Protein AF-A0A1L7D5K6-F1 (afdb_monomer_lite)

Radius of gyration: 19.67 Å; chains: 1; bounding box: 54×31×50 Å

Organism: NCBI:txid161895

Structure (mmCIF, N/CA/C/O backbone):
data_AF-A0A1L7D5K6-F1
#
_entry.id   AF-A0A1L7D5K6-F1
#
loop_
_atom_site.group_PDB
_atom_site.id
_atom_site.type_symbol
_atom_site.label_atom_id
_atom_site.label_alt_id
_atom_site.label_comp_id
_atom_site.label_asym_id
_atom_site.label_entity_id
_atom_site.label_seq_id
_atom_site.pdbx_PDB_ins_code
_atom_site.Cartn_x
_atom_site.Cartn_y
_atom_site.Cartn_z
_atom_site.occupancy
_atom_site.B_iso_or_equiv
_atom_site.auth_seq_id
_atom_site.auth_comp_id
_atom_site.auth_asym_id
_atom_site.auth_atom_id
_atom_site.pdbx_PDB_model_num
ATOM 1 N N . MET A 1 1 ? -21.800 2.364 26.000 1.00 49.19 1 MET A N 1
ATOM 2 C CA . MET A 1 1 ? -22.514 1.282 25.280 1.00 49.19 1 MET A CA 1
ATOM 3 C C . MET A 1 1 ? -24.028 1.381 25.521 1.00 49.19 1 MET A C 1
ATOM 5 O O . MET A 1 1 ? -24.601 0.468 26.085 1.00 49.19 1 MET A O 1
ATOM 9 N N . SER A 1 2 ? -24.700 2.480 25.146 1.00 57.19 2 SER A N 1
ATOM 10 C CA . SER A 1 2 ? -26.105 2.689 25.563 1.00 57.19 2 SER A CA 1
ATOM 11 C C . SER A 1 2 ? -26.905 3.544 24.578 1.00 57.19 2 SER A C 1
ATOM 13 O O . SER A 1 2 ? -27.434 4.585 24.945 1.00 57.19 2 SER A O 1
ATOM 15 N N . ARG A 1 3 ? -26.942 3.165 23.296 1.00 63.72 3 ARG A N 1
ATOM 16 C CA . ARG A 1 3 ? -27.806 3.851 22.311 1.00 63.72 3 ARG A CA 1
ATOM 17 C C . ARG A 1 3 ? -29.081 3.071 21.974 1.00 63.72 3 ARG A C 1
ATOM 19 O O . ARG A 1 3 ? -30.009 3.654 21.438 1.00 63.72 3 ARG A O 1
ATOM 26 N N . TYR A 1 4 ? -29.128 1.777 22.302 1.00 64.88 4 TYR A N 1
ATOM 27 C CA . TYR A 1 4 ? -30.203 0.862 21.889 1.00 64.88 4 TYR A CA 1
ATOM 28 C C . TYR A 1 4 ? -30.768 0.009 23.037 1.00 64.88 4 TYR A C 1
ATOM 30 O O . TYR A 1 4 ? -31.494 -0.942 22.774 1.00 64.88 4 TYR A O 1
ATOM 38 N N . ALA A 1 5 ? -30.414 0.311 24.292 1.00 67.44 5 ALA A N 1
ATOM 39 C CA . ALA A 1 5 ? -30.746 -0.530 25.447 1.00 67.44 5 ALA A CA 1
ATOM 40 C C . ALA A 1 5 ? -32.262 -0.650 25.695 1.00 67.44 5 ALA A C 1
ATOM 42 O O . ALA A 1 5 ? -32.719 -1.713 26.097 1.00 67.44 5 ALA A O 1
ATOM 43 N N . ASP A 1 6 ? -33.030 0.393 25.370 1.00 76.88 6 ASP A N 1
ATOM 44 C CA . ASP A 1 6 ? -34.479 0.449 25.609 1.00 76.88 6 ASP A CA 1
ATOM 45 C C . ASP A 1 6 ? -35.323 -0.072 24.426 1.00 76.88 6 ASP A C 1
ATOM 47 O O . ASP A 1 6 ? -36.547 0.053 24.420 1.00 76.88 6 ASP A O 1
ATOM 51 N N . HIS A 1 7 ? -34.692 -0.637 23.389 1.00 71.94 7 HIS A N 1
ATOM 52 C CA . HIS A 1 7 ? -35.406 -1.185 22.234 1.00 71.94 7 HIS A CA 1
ATOM 53 C C . HIS A 1 7 ? -35.891 -2.619 22.519 1.00 71.94 7 HIS A C 1
ATOM 55 O O . HIS A 1 7 ? -35.130 -3.401 23.081 1.00 71.94 7 HIS A O 1
ATOM 61 N N . PRO A 1 8 ? -37.088 -3.042 22.065 1.00 82.12 8 PRO A N 1
ATOM 62 C CA . PRO A 1 8 ? -37.607 -4.399 22.299 1.00 82.12 8 PRO A CA 1
ATOM 63 C C . PRO A 1 8 ? -36.739 -5.529 21.713 1.00 82.12 8 PRO A C 1
ATOM 65 O O . PRO A 1 8 ? -36.881 -6.683 22.102 1.00 82.12 8 PRO A O 1
ATOM 68 N N . ALA A 1 9 ? -35.824 -5.206 20.794 1.00 79.44 9 ALA A N 1
ATOM 69 C CA . ALA A 1 9 ? -34.815 -6.126 20.264 1.00 79.44 9 ALA A CA 1
ATOM 70 C C . ALA A 1 9 ? -33.475 -5.392 20.031 1.00 79.44 9 ALA A C 1
ATOM 72 O O . ALA A 1 9 ? -33.178 -4.995 18.898 1.00 79.44 9 ALA A O 1
ATOM 73 N N . PRO A 1 10 ? -32.670 -5.151 21.082 1.00 76.00 10 PRO A N 1
ATOM 74 C CA . PRO A 1 10 ? -31.417 -4.393 20.992 1.00 76.00 10 PRO A CA 1
ATOM 75 C C . PRO A 1 10 ? -30.366 -5.105 20.137 1.00 76.00 10 PRO A C 1
ATOM 77 O O . PRO A 1 10 ? -29.631 -4.476 19.378 1.00 76.00 10 PRO A O 1
ATOM 80 N N . GLU A 1 11 ? -30.314 -6.434 20.243 1.00 79.25 11 GLU A N 1
ATOM 81 C CA . GLU A 1 11 ? -29.359 -7.290 19.538 1.00 79.25 11 GLU A CA 1
ATOM 82 C C . GLU A 1 11 ? -29.568 -7.246 18.018 1.00 79.25 11 GLU A C 1
ATOM 84 O O . GLU A 1 11 ? -28.611 -7.088 17.258 1.00 79.25 11 GLU A O 1
ATOM 89 N N . ALA A 1 12 ? -30.825 -7.288 17.566 1.00 76.00 12 ALA A N 1
ATOM 90 C CA . ALA A 1 12 ? -31.172 -7.208 16.150 1.00 76.00 12 ALA A CA 1
ATOM 91 C C . ALA A 1 12 ? -30.756 -5.862 15.531 1.00 76.00 12 ALA A C 1
ATOM 93 O O . ALA A 1 12 ? -30.178 -5.836 14.443 1.00 76.00 12 ALA A O 1
ATOM 94 N N . LEU A 1 13 ? -30.970 -4.749 16.244 1.00 70.88 13 LEU A N 1
ATOM 95 C CA . LEU A 1 13 ? -30.497 -3.426 15.821 1.00 70.88 13 LEU A CA 1
ATOM 96 C C . LEU A 1 13 ? -28.973 -3.345 15.783 1.00 70.88 13 LEU A C 1
ATOM 98 O O . LEU A 1 13 ? -28.408 -2.731 14.878 1.00 70.88 13 LEU A O 1
ATOM 102 N N . TYR A 1 14 ? -28.294 -3.981 16.736 1.00 75.31 14 TYR A N 1
ATOM 103 C CA . TYR A 1 14 ? -26.838 -4.008 16.771 1.00 75.31 14 TYR A CA 1
ATOM 104 C C . TYR A 1 14 ? -26.259 -4.776 15.578 1.00 75.31 14 TYR A C 1
ATOM 106 O O . TYR A 1 14 ? -25.335 -4.299 14.915 1.00 75.31 14 TYR A O 1
ATOM 114 N N . LEU A 1 15 ? -26.832 -5.940 15.264 1.00 76.31 15 LEU A N 1
ATOM 115 C CA . LEU A 1 15 ? -26.458 -6.752 14.107 1.00 76.31 15 LEU A CA 1
ATOM 116 C C . LEU A 1 15 ? -26.743 -6.027 12.791 1.00 76.31 15 LEU A C 1
ATOM 118 O O . LEU A 1 15 ? -25.895 -6.036 11.897 1.00 76.31 15 LEU A O 1
ATOM 122 N N . TRP A 1 16 ? -27.896 -5.364 12.685 1.00 73.75 16 TRP A N 1
ATOM 123 C CA . TRP A 1 16 ? -28.272 -4.571 11.517 1.00 73.75 16 TRP A CA 1
ATOM 124 C C . TRP A 1 16 ? -27.319 -3.390 11.309 1.00 73.75 16 TRP A C 1
ATOM 126 O O . TRP A 1 16 ? -26.745 -3.252 10.231 1.00 73.75 16 TRP A O 1
ATOM 136 N N . ASN A 1 17 ? -27.044 -2.615 12.361 1.00 69.69 17 ASN A N 1
ATOM 137 C CA . ASN A 1 17 ? -26.112 -1.490 12.310 1.00 69.69 17 ASN A CA 1
ATOM 138 C C . ASN A 1 17 ? -24.682 -1.951 11.982 1.00 69.69 17 ASN A C 1
ATOM 140 O O . ASN A 1 17 ? -23.989 -1.323 11.186 1.00 69.69 17 ASN A O 1
ATOM 144 N N . THR A 1 18 ? -24.244 -3.082 12.539 1.00 72.19 18 THR A N 1
ATOM 145 C CA . THR A 1 18 ? -22.925 -3.668 12.250 1.00 72.19 18 THR A CA 1
ATOM 146 C C . THR A 1 18 ? -22.824 -4.130 10.799 1.00 72.19 18 THR A C 1
ATOM 148 O O . THR A 1 18 ? -21.820 -3.865 10.140 1.00 72.19 18 THR A O 1
ATOM 151 N N . ARG A 1 19 ? -23.852 -4.812 10.277 1.00 70.50 19 ARG A N 1
ATOM 152 C CA . ARG A 1 19 ? -23.893 -5.259 8.877 1.00 70.50 19 ARG A CA 1
ATOM 153 C C . ARG A 1 19 ? -23.918 -4.083 7.910 1.00 70.50 19 ARG A C 1
ATOM 155 O O . ARG A 1 19 ? -23.128 -4.080 6.975 1.00 70.50 19 ARG A O 1
ATOM 162 N N . LEU A 1 20 ? -24.754 -3.079 8.164 1.00 67.25 20 LEU A N 1
ATOM 163 C CA . LEU A 1 20 ? -24.814 -1.878 7.335 1.00 67.25 20 LEU A CA 1
ATOM 164 C C . LEU A 1 20 ? -23.515 -1.095 7.358 1.00 67.25 20 LEU A C 1
ATOM 166 O O . LEU A 1 20 ? -23.022 -0.732 6.302 1.00 67.25 20 LEU A O 1
ATOM 170 N N . THR A 1 21 ? -22.919 -0.897 8.534 1.00 68.44 21 THR A N 1
ATOM 171 C CA . THR A 1 21 ? -21.631 -0.204 8.632 1.00 68.44 21 THR A CA 1
ATOM 172 C C . THR A 1 21 ? -20.553 -0.963 7.858 1.00 68.44 21 THR A C 1
ATOM 174 O O . THR A 1 21 ? -19.770 -0.347 7.149 1.00 68.44 21 THR A O 1
ATOM 177 N N . LYS A 1 22 ? -20.531 -2.302 7.92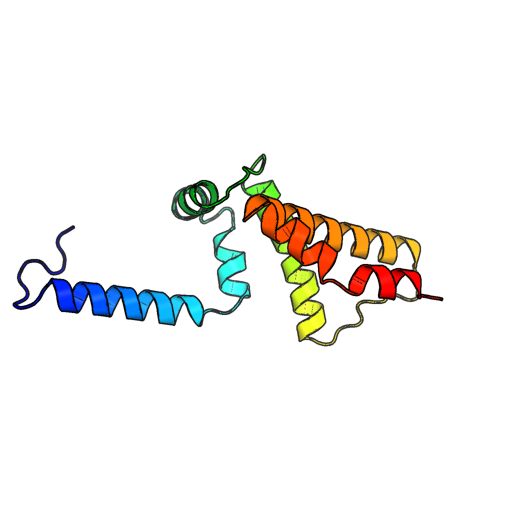0 1.00 66.31 22 LYS A N 1
ATOM 178 C CA . LYS A 1 22 ? -19.589 -3.117 7.136 1.00 66.31 22 LYS A CA 1
ATOM 179 C C . LYS A 1 22 ? -19.798 -2.984 5.626 1.00 66.31 22 LYS A C 1
ATOM 181 O O . LYS A 1 22 ? -18.812 -2.811 4.921 1.00 66.31 22 LYS A O 1
ATOM 186 N N . ILE A 1 23 ? -21.042 -3.065 5.147 1.00 70.44 23 ILE A N 1
ATOM 187 C CA . ILE A 1 23 ? -21.366 -2.924 3.717 1.00 70.44 23 ILE A CA 1
ATOM 188 C C . ILE A 1 23 ? -20.993 -1.521 3.238 1.00 70.44 23 ILE A C 1
ATOM 190 O O . ILE A 1 23 ? -20.244 -1.379 2.282 1.00 70.44 23 ILE A O 1
ATOM 194 N N . TYR A 1 24 ? -21.425 -0.496 3.969 1.00 68.25 24 TYR A N 1
ATOM 195 C CA . TYR A 1 24 ? -21.192 0.892 3.595 1.00 68.25 24 TYR A CA 1
ATOM 196 C C . TYR A 1 24 ? -19.703 1.240 3.583 1.00 68.25 24 TYR A C 1
ATOM 198 O O . TYR A 1 24 ? -19.243 1.897 2.662 1.00 68.25 24 TYR A O 1
ATOM 206 N N . LEU A 1 25 ? -18.930 0.758 4.568 1.00 63.50 25 LEU A N 1
ATOM 207 C CA . LEU A 1 25 ? -17.472 0.905 4.570 1.00 63.50 25 LEU A CA 1
ATOM 208 C C . LEU A 1 25 ? -16.835 0.183 3.373 1.00 63.50 25 LEU A C 1
ATOM 210 O O . LEU A 1 25 ? -15.945 0.740 2.735 1.00 63.50 25 LEU A O 1
ATOM 214 N N . ALA A 1 26 ? -17.283 -1.034 3.051 1.00 64.81 26 ALA A N 1
ATOM 215 C CA . ALA A 1 26 ? -16.751 -1.810 1.930 1.00 64.81 26 ALA A CA 1
ATOM 216 C C . ALA A 1 26 ? -17.047 -1.183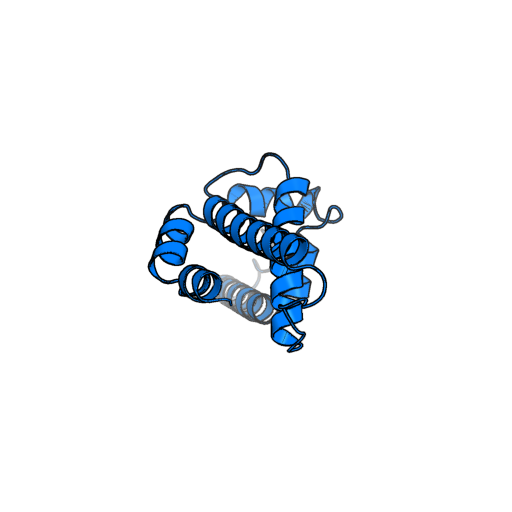 0.554 1.00 64.81 26 ALA A C 1
ATOM 218 O O . ALA A 1 26 ? -16.302 -1.433 -0.390 1.00 64.81 26 ALA A O 1
ATOM 219 N N . GLU A 1 27 ? -18.091 -0.359 0.445 1.00 69.56 27 GLU A N 1
ATOM 220 C CA . GLU A 1 27 ? -18.450 0.374 -0.777 1.00 69.56 27 GLU A CA 1
ATOM 221 C C . GLU A 1 27 ? -17.674 1.691 -0.962 1.00 69.56 27 GLU A C 1
ATOM 223 O O . GLU A 1 27 ? -17.770 2.323 -2.016 1.00 69.56 27 GLU A O 1
ATOM 228 N N . LEU A 1 28 ? -16.881 2.122 0.027 1.00 75.69 28 LEU A N 1
ATOM 229 C CA . LEU A 1 28 ? -16.099 3.356 -0.083 1.00 75.69 28 LEU A CA 1
ATOM 230 C C . LEU A 1 28 ? -14.963 3.211 -1.097 1.00 75.69 28 LEU A C 1
ATOM 232 O O . LEU A 1 28 ? -14.274 2.189 -1.153 1.00 75.69 28 LEU A O 1
ATOM 236 N N . SER A 1 29 ? -14.736 4.277 -1.872 1.00 77.19 29 SER A N 1
ATOM 237 C CA . SER A 1 29 ? -13.649 4.322 -2.847 1.00 77.19 29 SER A CA 1
ATOM 238 C C . SER A 1 29 ? -12.290 4.141 -2.168 1.00 77.19 29 SER A C 1
ATOM 240 O O . SER A 1 29 ? -12.089 4.458 -0.993 1.00 77.19 29 SER A O 1
ATOM 242 N N . PHE A 1 30 ? -11.317 3.643 -2.926 1.00 74.31 30 PHE A N 1
ATOM 243 C CA . PHE A 1 30 ? -9.962 3.445 -2.417 1.00 74.31 30 PHE A CA 1
ATOM 244 C C . PHE A 1 30 ? -9.323 4.762 -1.926 1.00 74.31 30 PHE A C 1
ATOM 246 O O . PHE A 1 30 ? -8.579 4.765 -0.945 1.00 74.31 30 PHE A O 1
ATOM 253 N N . ASP A 1 31 ? -9.696 5.888 -2.538 1.00 81.81 31 ASP A N 1
ATOM 254 C CA . ASP A 1 31 ? -9.270 7.241 -2.164 1.00 81.81 31 ASP A CA 1
ATOM 255 C C . ASP A 1 31 ? -9.684 7.595 -0.728 1.00 81.81 31 ASP A C 1
ATOM 257 O O . ASP A 1 31 ? -8.902 8.181 0.026 1.00 81.81 31 ASP A O 1
ATOM 261 N N . PHE A 1 32 ? -10.885 7.176 -0.311 1.00 85.56 32 PHE A N 1
ATOM 262 C CA . PHE A 1 32 ? -11.345 7.358 1.064 1.00 85.56 32 PHE A CA 1
ATOM 263 C C . PHE A 1 32 ? -10.450 6.596 2.046 1.00 85.56 32 PHE A C 1
ATOM 265 O O . PHE A 1 32 ? -9.952 7.167 3.018 1.00 85.56 32 PHE A O 1
ATOM 272 N N . TRP A 1 33 ? -10.197 5.314 1.767 1.00 82.56 33 TRP A N 1
ATOM 273 C CA . TRP A 1 33 ? -9.365 4.457 2.613 1.00 82.56 33 TRP A CA 1
ATOM 274 C C . TRP A 1 33 ? -7.936 4.983 2.742 1.00 82.56 33 TRP A C 1
ATOM 276 O O . TRP A 1 33 ? -7.375 4.978 3.840 1.00 82.56 33 TRP A O 1
ATOM 286 N N . ARG A 1 34 ? -7.361 5.510 1.655 1.00 87.88 34 ARG A N 1
ATOM 287 C CA . ARG A 1 34 ? -6.055 6.178 1.692 1.00 87.88 34 ARG A CA 1
ATOM 288 C C . ARG A 1 34 ? -6.084 7.389 2.623 1.00 87.88 34 ARG A C 1
ATOM 290 O O . ARG A 1 34 ? -5.150 7.559 3.409 1.00 87.88 34 ARG A O 1
ATOM 297 N N . PHE A 1 35 ? -7.121 8.222 2.563 1.00 88.75 35 PHE A N 1
ATOM 298 C CA . PHE A 1 35 ? -7.199 9.455 3.353 1.00 88.75 35 PHE A CA 1
ATOM 299 C C . PHE A 1 35 ? -7.309 9.211 4.868 1.00 88.75 35 PHE A C 1
ATOM 301 O O . PHE A 1 35 ? -6.780 10.003 5.655 1.00 88.75 35 PHE A O 1
ATOM 308 N N . LEU A 1 36 ? -7.894 8.081 5.288 1.00 89.31 36 LEU A N 1
ATOM 309 C CA . LEU A 1 36 ? -7.942 7.665 6.700 1.00 89.31 36 LEU A CA 1
ATOM 310 C C . LEU A 1 36 ? -6.559 7.496 7.339 1.00 89.31 36 LEU A C 1
ATOM 312 O O . LEU A 1 36 ? -6.435 7.544 8.561 1.00 89.31 36 LEU A O 1
ATOM 316 N N . LEU A 1 37 ? -5.519 7.300 6.528 1.00 90.88 37 LEU A N 1
ATOM 317 C CA . LEU A 1 37 ? -4.153 7.170 7.015 1.00 90.88 37 LEU A CA 1
ATOM 318 C C . LEU A 1 37 ? -3.458 8.512 7.223 1.00 90.88 37 LEU A C 1
ATOM 320 O O . LEU A 1 37 ? -2.345 8.493 7.728 1.00 90.88 37 LEU A O 1
ATOM 324 N N . SER A 1 38 ? -4.061 9.648 6.859 1.00 92.25 38 SER A N 1
ATOM 325 C CA . SER A 1 38 ? -3.443 10.975 6.992 1.00 92.25 38 SER A CA 1
ATOM 326 C C . SER A 1 38 ? -3.184 11.387 8.445 1.00 92.25 38 SER A C 1
ATOM 328 O O . SER A 1 38 ? -3.748 10.839 9.397 1.00 92.25 38 SER A O 1
ATOM 330 N N . SER A 1 39 ? -2.329 12.396 8.635 1.00 92.44 39 SER A N 1
ATOM 331 C CA . SER A 1 39 ? -2.025 12.952 9.963 1.00 92.44 39 SER A CA 1
ATOM 332 C C . SER A 1 39 ? -3.269 13.457 10.703 1.00 92.44 39 SER A C 1
ATOM 334 O O . SER A 1 39 ? -3.301 13.403 11.932 1.00 92.44 39 SER A O 1
ATOM 336 N N . HIS A 1 40 ? -4.310 13.875 9.975 1.00 92.81 40 HIS A N 1
ATOM 337 C CA . HIS A 1 40 ? -5.583 14.315 10.545 1.00 92.81 40 HIS A CA 1
ATOM 338 C C . HIS A 1 40 ? -6.230 13.242 11.438 1.00 92.81 40 HIS A C 1
ATOM 340 O O . HIS A 1 40 ? -6.814 13.563 12.471 1.00 92.81 40 HIS A O 1
ATOM 346 N N . TYR A 1 41 ? -6.065 11.961 11.095 1.00 92.00 41 TYR A N 1
ATOM 347 C CA . TYR A 1 41 ? -6.642 10.833 11.833 1.00 92.00 41 TYR A CA 1
ATOM 348 C C . TYR A 1 41 ? -5.635 10.097 12.726 1.00 92.00 41 TYR A C 1
ATOM 350 O O . TYR A 1 41 ? -5.899 8.983 13.190 1.00 92.00 41 TYR A O 1
ATOM 358 N N . GLN A 1 42 ? -4.484 10.713 13.013 1.00 90.69 42 GLN A N 1
ATOM 359 C CA . GLN A 1 42 ? -3.437 10.097 13.830 1.00 90.69 42 GLN A CA 1
ATOM 360 C C . GLN A 1 42 ? -3.919 9.726 15.241 1.00 90.69 42 GLN A C 1
ATOM 362 O O . GLN A 1 42 ? -3.516 8.697 15.767 1.00 90.69 42 GLN A O 1
ATOM 367 N N . ALA A 1 43 ? -4.775 10.535 15.867 1.00 92.19 43 ALA A N 1
ATOM 368 C CA . ALA A 1 43 ? -5.258 10.248 17.219 1.00 92.19 43 ALA A CA 1
ATOM 369 C C . ALA A 1 43 ? -6.427 9.245 17.250 1.00 92.19 43 ALA A C 1
ATOM 371 O O . ALA A 1 43 ? -6.615 8.554 18.248 1.00 92.19 43 ALA A O 1
ATOM 372 N N . SER A 1 44 ? -7.223 9.170 16.179 1.00 93.00 44 SER A N 1
ATOM 373 C CA . SER A 1 44 ? -8.504 8.452 16.168 1.00 93.00 44 SER A CA 1
ATOM 374 C C . SER A 1 44 ? -8.460 7.110 15.437 1.00 93.00 44 SER A C 1
ATOM 376 O O . SER A 1 44 ? -9.020 6.135 15.935 1.00 93.00 44 SER A O 1
ATOM 378 N N . ILE A 1 45 ? -7.801 7.039 14.276 1.00 91.62 45 ILE A N 1
ATOM 379 C CA . ILE A 1 45 ? -7.803 5.848 13.411 1.00 91.62 45 ILE A CA 1
ATOM 380 C C . ILE A 1 45 ? -6.490 5.079 13.513 1.00 91.62 45 ILE A C 1
ATOM 382 O O . ILE A 1 45 ? -6.510 3.852 13.629 1.00 91.62 45 ILE A O 1
ATOM 386 N N . TRP A 1 46 ? -5.352 5.781 13.522 1.00 94.38 46 TRP A N 1
ATOM 387 C CA . TRP A 1 46 ? -4.040 5.129 13.514 1.00 94.38 46 TRP A CA 1
ATOM 388 C C . TRP A 1 46 ? -3.850 4.076 14.621 1.00 94.38 46 TRP A C 1
ATOM 390 O O . TRP A 1 46 ? -3.394 2.987 14.283 1.00 94.38 46 TRP A O 1
ATOM 400 N N . PRO A 1 47 ? -4.258 4.289 15.892 1.00 94.62 47 PRO A N 1
ATOM 401 C CA . PRO A 1 47 ? -4.078 3.273 16.932 1.00 94.62 47 PRO A CA 1
ATOM 402 C C . PRO A 1 47 ? -4.805 1.954 16.632 1.00 94.62 47 PRO A C 1
ATOM 404 O O . PRO A 1 47 ? -4.338 0.885 17.020 1.00 94.62 47 PRO A O 1
ATOM 407 N N . GLN A 1 48 ? -5.944 2.015 15.932 1.00 93.81 48 GLN A N 1
ATOM 408 C CA . GLN A 1 48 ? -6.700 0.825 15.534 1.00 93.81 48 GLN A CA 1
ATOM 409 C C . GLN A 1 48 ? -6.044 0.118 14.349 1.00 93.81 48 GLN A C 1
ATOM 411 O O . GLN A 1 48 ? -5.958 -1.108 14.343 1.00 93.81 48 GLN A O 1
ATOM 416 N N . VAL A 1 49 ? -5.547 0.890 13.377 1.00 92.38 49 VAL A N 1
ATOM 417 C CA . VAL A 1 49 ? -4.778 0.356 12.246 1.00 92.38 49 VAL A CA 1
ATOM 418 C C . VAL A 1 49 ? -3.519 -0.330 12.760 1.00 92.38 49 VAL A C 1
ATOM 420 O O . VAL A 1 49 ? -3.329 -1.509 12.496 1.00 92.38 49 VAL A O 1
ATOM 423 N N . GLU A 1 50 ? -2.709 0.360 13.565 1.00 94.44 50 GLU A N 1
ATOM 424 C CA . GLU A 1 50 ? -1.460 -0.171 14.116 1.00 94.44 50 GLU A CA 1
ATOM 425 C C . GLU A 1 50 ? -1.686 -1.456 14.923 1.00 94.44 50 GLU A C 1
ATOM 427 O O . GLU A 1 50 ? -0.884 -2.383 14.844 1.00 94.44 50 GLU A O 1
ATOM 432 N N . LYS A 1 51 ? -2.798 -1.545 15.664 1.00 94.00 51 LYS A N 1
ATOM 433 C CA . LYS A 1 51 ? -3.173 -2.75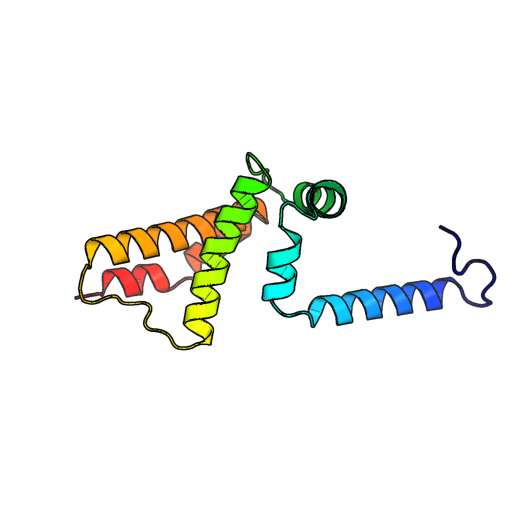2 16.413 1.00 94.00 51 LYS A CA 1
ATOM 434 C C . LYS A 1 51 ? -3.543 -3.933 15.508 1.00 94.00 51 LYS A C 1
ATOM 436 O O . LYS A 1 51 ? -3.377 -5.077 15.923 1.00 94.00 51 LYS A O 1
ATOM 441 N N . ALA A 1 52 ? -4.078 -3.673 14.317 1.00 93.50 52 ALA A N 1
ATOM 442 C CA . ALA A 1 52 ? -4.462 -4.708 13.362 1.00 93.50 52 ALA A CA 1
ATOM 443 C C . ALA A 1 52 ? -3.278 -5.231 12.529 1.00 93.50 52 ALA A C 1
ATOM 445 O O . ALA A 1 52 ? -3.369 -6.329 11.981 1.00 93.50 52 ALA A O 1
ATOM 446 N N . LEU A 1 53 ? -2.181 -4.472 12.430 1.00 94.38 53 LEU A N 1
ATOM 447 C CA . LEU A 1 53 ? -0.978 -4.881 11.704 1.00 94.38 53 LEU A CA 1
ATOM 448 C C . LEU A 1 53 ? -0.234 -5.995 12.456 1.00 94.38 53 LEU A C 1
ATOM 450 O O . LEU A 1 53 ? 0.005 -5.900 13.661 1.00 94.38 53 LEU A O 1
ATOM 454 N N . LYS A 1 54 ? 0.179 -7.044 11.734 1.00 95.50 54 LYS A N 1
ATOM 455 C CA . LYS A 1 54 ? 0.998 -8.134 12.293 1.00 95.50 54 LYS A CA 1
ATOM 456 C C . LYS A 1 54 ? 2.455 -7.729 12.493 1.00 95.50 54 LYS A C 1
ATOM 458 O O . LYS A 1 54 ? 3.115 -8.268 13.378 1.00 95.50 54 LYS A O 1
ATOM 463 N N . GLN A 1 55 ? 2.961 -6.806 11.678 1.00 94.75 55 GLN A N 1
ATOM 464 C CA . GLN A 1 55 ? 4.281 -6.200 11.845 1.00 94.75 55 GLN A CA 1
ATOM 465 C C . GLN A 1 55 ? 4.132 -4.690 11.963 1.00 94.75 55 GLN A C 1
ATOM 467 O O . GLN A 1 55 ? 3.332 -4.078 11.255 1.00 94.75 55 GLN A O 1
ATOM 472 N N . LYS A 1 56 ? 4.911 -4.081 12.857 1.00 92.69 56 LYS A N 1
ATOM 473 C CA . LYS A 1 56 ? 4.795 -2.651 13.124 1.00 92.69 56 LYS A CA 1
ATOM 474 C C . LYS A 1 56 ? 5.712 -1.837 12.210 1.00 92.69 56 LYS A C 1
ATOM 476 O O . LYS A 1 56 ? 6.909 -2.123 12.161 1.00 92.69 56 LYS A O 1
ATOM 481 N N . PRO A 1 57 ? 5.189 -0.810 11.524 1.00 94.00 57 PRO A N 1
ATOM 482 C CA . PRO A 1 57 ? 6.028 0.195 10.892 1.00 94.00 57 PRO A CA 1
ATOM 483 C C . PRO A 1 57 ? 6.705 1.054 11.965 1.00 94.00 57 PRO A C 1
ATOM 485 O O . PRO A 1 57 ? 6.214 1.177 13.087 1.00 94.00 57 PRO A O 1
ATOM 488 N N . ASN A 1 58 ? 7.809 1.705 11.603 1.00 94.44 58 ASN A N 1
ATOM 489 C CA . ASN A 1 58 ? 8.528 2.618 12.494 1.00 94.44 58 ASN A CA 1
ATOM 490 C C . ASN A 1 58 ? 7.669 3.829 12.874 1.00 94.44 58 ASN A C 1
ATOM 492 O O . ASN A 1 58 ? 7.833 4.406 13.947 1.00 94.44 58 ASN A O 1
ATOM 496 N N . SER A 1 59 ? 6.771 4.243 11.977 1.00 94.44 59 SER A N 1
ATOM 497 C CA . SER A 1 59 ? 5.845 5.341 12.219 1.00 94.44 59 SER A CA 1
ATOM 498 C C . SER A 1 59 ? 4.618 5.273 11.311 1.00 94.44 59 SER A C 1
ATOM 500 O O . SER A 1 59 ? 4.634 4.658 10.241 1.00 94.44 59 SER A O 1
ATOM 502 N N . ARG A 1 60 ? 3.563 5.994 11.708 1.00 94.50 60 ARG A N 1
ATOM 503 C CA . ARG A 1 60 ? 2.399 6.270 10.856 1.00 94.50 60 ARG A CA 1
ATOM 504 C C . ARG A 1 60 ? 2.820 6.915 9.535 1.00 94.50 60 ARG A C 1
ATOM 506 O O . ARG A 1 60 ? 2.315 6.523 8.490 1.00 94.50 60 ARG A O 1
ATOM 513 N N . GLN A 1 61 ? 3.745 7.884 9.575 1.00 95.69 61 GLN A N 1
ATOM 514 C CA . GLN A 1 61 ? 4.239 8.568 8.374 1.00 95.69 61 GLN A CA 1
ATOM 515 C C . GLN A 1 61 ? 4.869 7.578 7.391 1.00 95.69 61 GLN A C 1
ATOM 517 O O . GLN A 1 61 ? 4.602 7.665 6.198 1.00 95.69 61 GLN A O 1
ATOM 522 N N . GLN A 1 62 ? 5.677 6.632 7.885 1.00 95.38 62 GLN A N 1
ATOM 523 C CA . GLN A 1 62 ? 6.289 5.608 7.040 1.00 95.38 62 GLN A CA 1
ATOM 524 C C . GLN A 1 62 ? 5.217 4.745 6.374 1.00 95.38 62 GLN A C 1
ATOM 526 O O . GLN A 1 62 ? 5.256 4.543 5.164 1.00 95.38 62 GLN A O 1
ATOM 531 N N . PHE A 1 63 ? 4.249 4.258 7.153 1.00 95.81 63 PHE A N 1
ATOM 532 C CA . PHE A 1 63 ? 3.163 3.443 6.619 1.00 95.81 63 PHE A CA 1
ATOM 533 C C . PHE A 1 63 ? 2.339 4.207 5.579 1.00 95.81 63 PHE A C 1
ATOM 535 O O . PHE A 1 63 ? 2.104 3.704 4.485 1.00 95.81 63 PHE A O 1
ATOM 542 N N . GLU A 1 64 ? 1.957 5.448 5.888 1.00 95.56 64 GLU A N 1
ATOM 543 C CA . GLU A 1 64 ? 1.231 6.311 4.961 1.00 95.56 64 GLU A CA 1
ATOM 544 C C . GLU A 1 64 ? 2.008 6.519 3.657 1.00 95.56 64 GLU A C 1
ATOM 546 O O . GLU A 1 64 ? 1.426 6.365 2.586 1.00 95.56 64 GLU A O 1
ATOM 551 N N . ALA A 1 65 ? 3.300 6.847 3.732 1.00 95.94 65 ALA A N 1
ATOM 552 C CA . ALA A 1 65 ? 4.130 7.095 2.556 1.00 95.94 65 ALA A CA 1
ATOM 553 C C . ALA A 1 65 ? 4.193 5.870 1.631 1.00 95.94 65 ALA A C 1
ATOM 555 O O . ALA A 1 65 ? 4.084 6.008 0.417 1.00 95.94 65 ALA A O 1
ATOM 556 N N . LEU A 1 66 ? 4.288 4.664 2.193 1.00 96.69 66 LEU A N 1
ATOM 557 C CA . LEU A 1 66 ? 4.256 3.433 1.402 1.00 96.69 66 LEU A CA 1
ATOM 558 C C . LEU A 1 66 ? 2.887 3.231 0.741 1.00 96.69 66 LEU A C 1
ATOM 560 O O . LEU A 1 66 ? 2.815 2.911 -0.444 1.00 96.69 66 LEU A O 1
ATOM 564 N N . VAL A 1 67 ? 1.792 3.477 1.468 1.00 95.06 67 VAL A N 1
ATOM 565 C CA . VAL A 1 67 ? 0.438 3.368 0.905 1.00 95.06 67 VAL A CA 1
ATOM 566 C C . VAL A 1 67 ? 0.184 4.424 -0.181 1.00 95.06 67 VAL A C 1
ATOM 568 O O . VAL A 1 67 ? -0.521 4.118 -1.138 1.00 95.06 67 VAL A O 1
ATOM 571 N N . VAL A 1 68 ? 0.778 5.626 -0.103 1.00 94.94 68 VAL A N 1
ATOM 572 C CA . VAL A 1 68 ? 0.752 6.620 -1.204 1.00 94.94 68 VAL A CA 1
ATOM 573 C C . VAL A 1 68 ? 1.331 6.041 -2.478 1.00 94.94 68 VAL A C 1
ATOM 575 O O . VAL A 1 68 ? 0.674 6.105 -3.508 1.00 94.94 68 VAL A O 1
ATOM 578 N N . ILE A 1 69 ? 2.531 5.468 -2.404 1.00 95.62 69 ILE A N 1
ATOM 579 C CA . ILE A 1 69 ? 3.230 4.947 -3.583 1.00 95.62 69 ILE A CA 1
ATOM 580 C C . ILE A 1 69 ? 2.363 3.886 -4.278 1.00 95.62 69 ILE A C 1
ATOM 582 O O . ILE A 1 69 ? 2.161 3.927 -5.492 1.00 95.62 69 ILE A O 1
ATOM 586 N N . VAL A 1 70 ? 1.787 2.964 -3.497 1.00 94.44 70 VAL A N 1
ATOM 587 C CA . VAL A 1 70 ? 0.882 1.927 -4.018 1.00 94.44 70 VAL A CA 1
ATOM 588 C C . VAL A 1 70 ? -0.391 2.543 -4.608 1.00 94.44 70 VAL A C 1
ATOM 590 O O . VAL A 1 70 ? -0.844 2.132 -5.677 1.00 94.44 70 VAL A O 1
ATOM 593 N N . TYR A 1 71 ? -0.965 3.534 -3.927 1.00 93.19 71 TYR A N 1
ATOM 594 C CA . TYR A 1 71 ? -2.170 4.241 -4.351 1.00 93.19 71 TYR A CA 1
ATOM 595 C C . TYR A 1 71 ? -1.984 4.978 -5.681 1.00 93.19 71 TYR A C 1
ATOM 597 O O . TYR A 1 71 ? -2.795 4.808 -6.590 1.00 93.19 71 TYR A O 1
ATOM 605 N N . GLU A 1 72 ? -0.910 5.752 -5.821 1.00 92.06 72 GLU A N 1
ATOM 606 C CA . GLU A 1 72 ? -0.602 6.500 -7.040 1.00 92.06 72 GLU A CA 1
ATOM 607 C C . GLU A 1 72 ? -0.422 5.554 -8.225 1.00 92.06 72 GLU A C 1
ATOM 609 O O . GLU A 1 72 ? -1.021 5.764 -9.280 1.00 92.06 72 GLU A O 1
ATOM 614 N N . MET A 1 73 ? 0.315 4.455 -8.032 1.00 91.81 73 MET A N 1
ATOM 615 C CA . MET A 1 73 ? 0.470 3.433 -9.063 1.00 91.81 73 MET A CA 1
ATOM 616 C C . MET A 1 73 ? -0.878 2.820 -9.464 1.00 91.81 73 MET A C 1
ATOM 618 O O . MET A 1 73 ? -1.194 2.722 -10.651 1.00 91.81 73 MET A O 1
ATOM 622 N N . ARG A 1 74 ? -1.700 2.428 -8.484 1.00 91.12 74 ARG A N 1
ATOM 623 C CA . ARG A 1 74 ? -3.039 1.882 -8.739 1.00 91.12 74 ARG A CA 1
ATOM 624 C C . ARG A 1 74 ? -3.900 2.875 -9.517 1.00 91.12 74 ARG A C 1
ATOM 626 O O . ARG A 1 74 ? -4.614 2.458 -10.428 1.00 91.12 74 ARG A O 1
ATOM 633 N N . ASN A 1 75 ? -3.845 4.163 -9.178 1.00 90.31 75 ASN A N 1
ATOM 634 C CA . ASN A 1 75 ? -4.633 5.188 -9.856 1.00 90.31 75 ASN A CA 1
ATOM 635 C C . ASN A 1 75 ? -4.196 5.385 -11.308 1.00 90.31 75 ASN A C 1
ATOM 637 O O . ASN A 1 75 ? -5.058 5.399 -12.188 1.00 90.31 75 ASN A O 1
ATOM 641 N N . ARG A 1 76 ? -2.887 5.407 -11.582 1.00 90.25 76 ARG A N 1
ATOM 642 C CA . ARG A 1 76 ? -2.359 5.416 -12.958 1.00 90.25 76 ARG A CA 1
ATOM 643 C C . ARG A 1 76 ? -2.882 4.228 -13.765 1.00 90.25 76 ARG A C 1
ATOM 645 O O . ARG A 1 76 ? -3.389 4.420 -14.868 1.00 90.25 76 ARG A O 1
ATOM 652 N N . CYS A 1 77 ? -2.846 3.020 -13.191 1.00 87.50 77 CYS A N 1
ATOM 653 C CA . CYS A 1 77 ? -3.418 1.828 -13.825 1.00 87.50 77 CYS A CA 1
ATOM 654 C C . CYS A 1 77 ? -4.913 1.998 -14.130 1.00 87.50 77 CYS A C 1
ATOM 656 O O . CYS A 1 77 ? -5.346 1.676 -15.232 1.00 87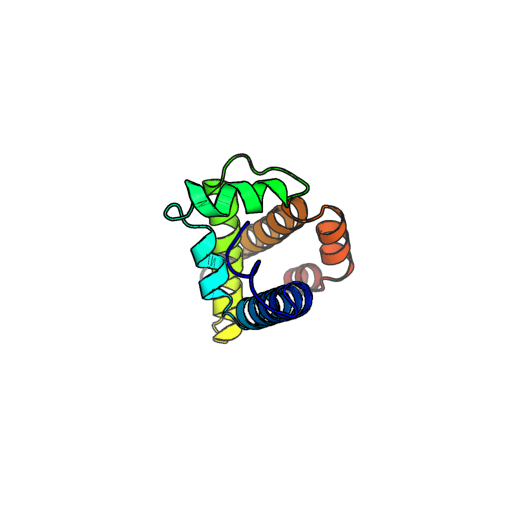.50 77 CYS A O 1
ATOM 658 N N . SER A 1 78 ? -5.704 2.518 -13.184 1.00 84.50 78 SER A N 1
ATOM 659 C CA . SER A 1 78 ? -7.149 2.714 -13.388 1.00 84.50 78 SER A CA 1
ATOM 660 C C . SER A 1 78 ? -7.480 3.774 -14.440 1.00 84.50 78 SER A C 1
ATOM 662 O O . SER A 1 78 ? -8.477 3.650 -15.148 1.00 84.50 78 SER A O 1
ATOM 664 N N . HIS A 1 79 ? -6.626 4.787 -14.584 1.00 86.62 79 HIS A N 1
ATOM 665 C CA . HIS A 1 79 ? -6.753 5.815 -15.613 1.00 86.62 79 HIS A CA 1
ATOM 666 C C . HIS A 1 79 ? -6.150 5.400 -16.961 1.00 86.62 79 HIS A C 1
ATOM 668 O O . HIS A 1 79 ? -6.193 6.184 -17.904 1.00 86.62 79 HIS A O 1
ATOM 674 N N . HIS A 1 80 ? -5.625 4.175 -17.079 1.00 85.25 80 HIS A N 1
ATOM 675 C CA . HIS A 1 80 ? -4.918 3.691 -18.270 1.00 85.25 80 HIS A CA 1
ATOM 67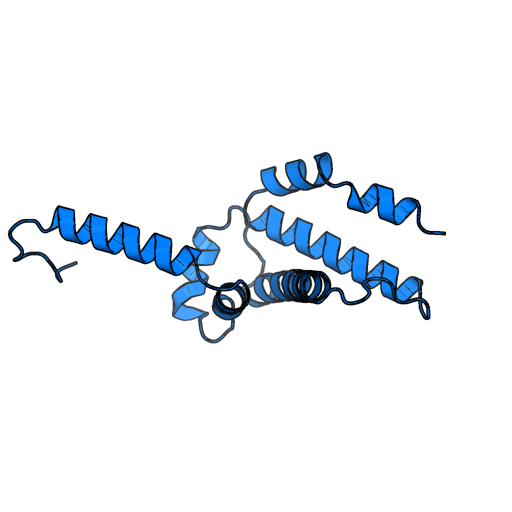6 C C . HIS A 1 80 ? -3.749 4.603 -18.679 1.00 85.25 80 HIS A C 1
ATOM 678 O O . HIS A 1 80 ? -3.414 4.729 -19.857 1.00 85.25 80 HIS A O 1
ATOM 684 N N . GLU A 1 81 ? -3.114 5.246 -17.698 1.00 86.00 81 GLU A N 1
ATOM 685 C CA . GLU A 1 81 ? -1.920 6.047 -17.927 1.00 86.00 81 GLU A CA 1
ATOM 686 C C . GLU A 1 81 ? -0.719 5.140 -18.212 1.00 86.00 81 GLU A C 1
ATOM 688 O O . GLU A 1 81 ? -0.592 4.042 -17.660 1.00 86.00 81 GLU A O 1
ATOM 693 N N . SER A 1 82 ? 0.205 5.610 -19.055 1.00 82.38 82 SER A N 1
ATOM 694 C CA . SER A 1 82 ? 1.421 4.847 -19.339 1.00 82.38 82 SER A CA 1
ATOM 695 C C . SER A 1 82 ? 2.245 4.687 -18.067 1.00 82.38 82 SER A C 1
ATOM 697 O O . SER A 1 82 ? 2.687 5.672 -17.478 1.00 82.38 82 SER A O 1
ATOM 699 N N . ILE A 1 83 ? 2.487 3.441 -17.669 1.00 81.56 83 ILE A N 1
ATOM 700 C CA . ILE A 1 83 ? 3.420 3.078 -16.594 1.00 81.56 83 ILE A CA 1
ATOM 701 C C . ILE A 1 83 ? 4.866 3.284 -17.069 1.00 81.56 83 ILE A C 1
ATOM 703 O O . ILE A 1 83 ? 5.718 3.736 -16.307 1.00 81.56 83 ILE A O 1
ATOM 707 N N . VAL A 1 84 ? 5.100 2.999 -18.351 1.00 75.31 84 VAL A N 1
ATOM 708 C CA . VAL A 1 84 ? 6.404 3.021 -19.007 1.00 75.31 84 VAL A CA 1
ATOM 709 C C . VAL A 1 84 ? 6.734 4.443 -19.474 1.00 75.31 84 VAL A C 1
ATOM 711 O O . VAL A 1 84 ? 5.964 5.065 -20.210 1.00 75.31 84 VAL A O 1
ATOM 714 N N . GLN A 1 85 ? 7.884 4.962 -19.059 1.00 73.69 85 GLN A N 1
ATOM 715 C CA . GLN A 1 85 ? 8.457 6.245 -19.444 1.00 73.69 85 GLN A CA 1
ATOM 716 C C . GLN A 1 85 ? 9.662 6.011 -20.368 1.00 73.69 85 GLN A C 1
ATOM 718 O O . GLN A 1 85 ? 10.760 5.672 -19.944 1.00 73.69 85 GLN A O 1
ATOM 723 N N . GLN A 1 86 ? 9.472 6.235 -21.670 1.00 68.31 86 GLN A N 1
ATOM 724 C CA . GLN A 1 86 ? 10.476 5.930 -22.704 1.00 68.31 86 GLN A CA 1
ATOM 725 C C . GLN A 1 86 ? 11.745 6.798 -22.659 1.00 68.31 86 GLN A C 1
ATOM 727 O O . GLN A 1 86 ? 12.725 6.474 -23.321 1.00 68.31 86 GLN A O 1
ATOM 732 N N . ARG A 1 87 ? 11.727 7.923 -21.937 1.00 75.75 87 ARG A N 1
ATOM 733 C CA . ARG A 1 87 ? 12.812 8.918 -21.973 1.00 75.75 87 ARG A CA 1
ATOM 734 C C . ARG A 1 87 ? 13.921 8.657 -20.955 1.00 75.75 87 ARG A C 1
ATOM 736 O O . ARG A 1 87 ? 15.035 9.112 -21.179 1.00 75.75 87 ARG A O 1
ATOM 743 N N . ASP A 1 88 ? 13.623 7.939 -19.873 1.00 85.50 88 ASP A N 1
ATOM 744 C CA . ASP A 1 88 ? 14.577 7.640 -18.803 1.00 85.50 88 ASP A CA 1
ATOM 745 C C . ASP A 1 88 ? 14.282 6.260 -18.195 1.00 85.50 88 ASP A C 1
ATOM 747 O O . ASP A 1 88 ? 13.505 6.110 -17.249 1.00 85.50 88 ASP A O 1
ATOM 751 N N . ILE A 1 89 ? 14.903 5.234 -18.783 1.00 85.00 89 ILE A N 1
ATOM 752 C CA . ILE A 1 89 ? 14.722 3.835 -18.374 1.00 85.00 89 ILE A CA 1
ATOM 753 C C . ILE A 1 89 ? 15.201 3.626 -16.932 1.00 85.00 89 ILE A C 1
ATOM 755 O O . ILE A 1 89 ? 14.568 2.883 -16.186 1.00 85.00 89 ILE A O 1
ATOM 759 N N . ALA A 1 90 ? 16.288 4.283 -16.515 1.00 87.50 90 ALA A N 1
ATOM 760 C CA . ALA A 1 90 ? 16.842 4.111 -15.175 1.00 87.50 90 ALA A CA 1
ATOM 761 C C . ALA A 1 90 ? 15.900 4.679 -14.106 1.00 87.50 90 ALA A C 1
ATOM 763 O O . ALA A 1 90 ? 15.624 4.007 -13.109 1.00 87.50 90 ALA A O 1
ATOM 764 N N . CYS A 1 91 ? 15.358 5.879 -14.336 1.00 86.94 91 CYS A N 1
ATOM 765 C CA . CYS A 1 91 ? 14.363 6.482 -13.453 1.00 86.94 91 CYS A CA 1
ATOM 766 C C . CYS A 1 91 ? 13.091 5.628 -13.374 1.00 86.94 91 CYS A C 1
ATOM 768 O O . CYS A 1 91 ? 12.568 5.390 -12.285 1.00 86.94 91 CYS A O 1
ATOM 770 N N . GLU A 1 92 ? 12.620 5.102 -14.507 1.00 88.06 92 GLU A N 1
ATOM 771 C CA . GLU A 1 92 ? 11.447 4.234 -14.522 1.00 88.06 92 GLU A CA 1
ATOM 772 C C . GLU A 1 92 ? 11.682 2.926 -13.757 1.00 88.06 92 GLU A C 1
ATOM 774 O O . GLU A 1 92 ? 10.843 2.532 -12.949 1.00 88.06 92 GLU A O 1
ATOM 779 N N . VAL A 1 93 ? 12.820 2.259 -13.974 1.00 88.19 93 VAL A N 1
ATOM 780 C CA . VAL A 1 93 ? 13.176 1.030 -13.249 1.00 88.19 93 VAL A CA 1
ATOM 781 C C . VAL A 1 93 ? 13.211 1.297 -11.746 1.00 88.19 93 VAL A C 1
ATOM 783 O O . VAL A 1 93 ? 12.561 0.567 -11.000 1.00 88.19 93 VAL A O 1
ATOM 786 N N . ALA A 1 94 ? 13.864 2.380 -11.314 1.00 90.12 94 ALA A N 1
ATOM 787 C CA . ALA A 1 94 ? 13.916 2.769 -9.907 1.00 90.12 94 ALA A CA 1
ATOM 788 C C . ALA A 1 94 ? 12.521 3.075 -9.331 1.00 90.12 94 ALA A C 1
ATOM 790 O O . ALA A 1 94 ? 12.209 2.675 -8.208 1.00 90.12 94 ALA A O 1
ATOM 791 N N . HIS A 1 95 ? 11.653 3.739 -10.100 1.00 90.69 95 HIS A N 1
ATOM 792 C CA . HIS A 1 95 ? 10.271 3.984 -9.696 1.00 90.69 95 HIS A CA 1
ATOM 793 C C . HIS A 1 95 ? 9.500 2.670 -9.519 1.00 90.69 95 HIS A C 1
ATOM 795 O O . HIS A 1 95 ? 8.889 2.458 -8.472 1.00 90.69 95 HIS A O 1
ATOM 801 N N . LEU A 1 96 ? 9.568 1.755 -10.486 1.00 90.69 96 LEU A N 1
ATOM 802 C CA . LEU A 1 96 ? 8.896 0.457 -10.402 1.00 90.69 96 LEU A CA 1
ATOM 803 C C . LEU A 1 96 ? 9.442 -0.418 -9.264 1.00 90.69 96 LEU A C 1
ATOM 805 O O . LEU A 1 96 ? 8.666 -1.123 -8.623 1.00 90.69 96 LEU A O 1
ATOM 809 N N . ASP A 1 97 ? 10.741 -0.344 -8.972 1.00 92.12 97 ASP A N 1
ATOM 810 C CA . ASP A 1 97 ? 11.342 -1.010 -7.811 1.00 92.12 97 ASP A CA 1
ATOM 811 C C . ASP A 1 97 ? 10.838 -0.416 -6.494 1.00 92.12 97 ASP A C 1
ATOM 813 O O . ASP A 1 97 ? 10.538 -1.155 -5.557 1.00 92.12 97 ASP A O 1
ATOM 817 N N . SER A 1 98 ? 10.677 0.909 -6.422 1.00 94.06 98 SER A N 1
ATOM 818 C CA . SER A 1 98 ? 10.097 1.558 -5.241 1.00 94.06 98 SER A CA 1
ATOM 819 C C . SER A 1 98 ? 8.637 1.156 -5.017 1.00 94.06 98 SER A C 1
ATOM 821 O O . SER A 1 98 ? 8.233 0.935 -3.876 1.00 94.06 98 SER A O 1
ATOM 823 N N . VAL A 1 99 ? 7.865 0.985 -6.096 1.00 94.31 99 VAL A N 1
ATOM 824 C CA . VAL A 1 99 ? 6.480 0.505 -6.044 1.00 94.31 99 VAL A CA 1
ATOM 825 C C . VAL A 1 99 ? 6.424 -0.946 -5.572 1.00 94.31 99 VAL A C 1
ATOM 827 O O . VAL A 1 99 ? 5.653 -1.247 -4.662 1.00 94.31 99 VAL A O 1
ATOM 830 N N . ASP A 1 100 ? 7.240 -1.837 -6.144 1.00 93.81 100 ASP A N 1
ATOM 831 C CA . ASP A 1 100 ? 7.293 -3.240 -5.714 1.00 93.81 100 ASP A CA 1
ATOM 832 C C . ASP A 1 100 ? 7.688 -3.338 -4.235 1.00 93.81 100 ASP A C 1
ATOM 834 O O . ASP A 1 100 ? 6.976 -3.952 -3.442 1.00 93.81 100 ASP A O 1
ATOM 838 N N . SER A 1 101 ? 8.740 -2.624 -3.828 1.00 95.50 101 SER A N 1
ATOM 839 C CA . SER A 1 101 ? 9.166 -2.544 -2.429 1.00 95.50 101 SER A CA 1
ATOM 840 C C . SER A 1 101 ? 8.042 -2.046 -1.513 1.00 95.50 101 SER A C 1
ATOM 842 O O . SER A 1 101 ? 7.781 -2.651 -0.471 1.00 95.50 101 SER A O 1
ATOM 844 N N . ALA A 1 102 ? 7.303 -1.008 -1.918 1.00 96.81 102 ALA A N 1
ATOM 845 C CA . ALA A 1 102 ? 6.174 -0.499 -1.146 1.00 96.81 102 ALA A CA 1
ATOM 846 C C . ALA A 1 102 ? 5.054 -1.538 -0.988 1.00 96.81 102 ALA A C 1
ATOM 848 O O . ALA A 1 102 ? 4.553 -1.720 0.124 1.00 96.81 102 ALA A O 1
ATOM 849 N N . ILE A 1 103 ? 4.703 -2.268 -2.053 1.00 95.38 103 ILE A N 1
ATOM 850 C CA . ILE A 1 103 ? 3.722 -3.364 -1.997 1.00 95.38 103 ILE A CA 1
ATOM 851 C C . ILE A 1 103 ? 4.194 -4.448 -1.025 1.00 95.38 103 ILE A C 1
ATOM 853 O O . ILE A 1 103 ? 3.428 -4.859 -0.154 1.00 95.38 103 ILE A O 1
ATOM 857 N N . GLN A 1 104 ? 5.454 -4.880 -1.131 1.00 95.94 104 GLN A N 1
ATOM 858 C CA . GLN A 1 104 ? 6.023 -5.915 -0.264 1.00 95.94 104 GLN A CA 1
ATOM 859 C C . GLN A 1 104 ? 6.045 -5.472 1.206 1.00 95.94 104 GLN A C 1
ATOM 861 O O . GLN A 1 104 ? 5.681 -6.247 2.089 1.00 95.94 104 GLN A O 1
ATOM 866 N N . MET A 1 105 ? 6.421 -4.221 1.490 1.00 97.00 105 MET A N 1
ATOM 867 C CA . MET A 1 105 ? 6.440 -3.685 2.854 1.00 97.00 105 MET A CA 1
ATOM 868 C C . MET A 1 105 ? 5.033 -3.562 3.444 1.00 97.00 105 MET A C 1
ATOM 870 O O . MET A 1 105 ? 4.806 -4.013 4.566 1.00 97.00 105 MET A O 1
ATOM 874 N N . VAL A 1 106 ? 4.078 -2.995 2.699 1.00 96.19 106 VAL A N 1
ATOM 875 C CA . VAL A 1 106 ? 2.681 -2.875 3.148 1.00 96.19 106 VAL A CA 1
ATOM 876 C C . VAL A 1 106 ? 2.075 -4.256 3.383 1.00 96.19 106 VAL A C 1
ATOM 878 O O . VAL A 1 106 ? 1.473 -4.482 4.432 1.00 96.19 106 VAL A O 1
ATOM 881 N N . ALA A 1 107 ? 2.290 -5.202 2.464 1.00 96.44 107 ALA A N 1
ATOM 882 C CA . ALA A 1 107 ? 1.853 -6.582 2.633 1.00 96.44 107 ALA A CA 1
ATOM 883 C C . ALA A 1 107 ? 2.470 -7.213 3.886 1.00 96.44 107 ALA A C 1
ATOM 885 O O . ALA A 1 107 ? 1.745 -7.832 4.652 1.00 96.44 107 ALA A O 1
ATOM 886 N N . ASN A 1 108 ? 3.760 -6.994 4.157 1.00 96.81 108 ASN A N 1
ATOM 887 C CA . ASN A 1 108 ? 4.428 -7.530 5.345 1.00 96.81 108 ASN A CA 1
ATOM 888 C C . ASN A 1 108 ? 3.858 -6.972 6.657 1.00 96.81 108 ASN A C 1
ATOM 890 O O . ASN A 1 108 ? 3.736 -7.705 7.638 1.00 96.81 108 ASN A O 1
ATOM 894 N N . PHE A 1 109 ? 3.502 -5.682 6.679 1.00 96.88 109 PHE A N 1
ATOM 895 C CA . PHE A 1 109 ? 2.836 -5.070 7.829 1.00 96.88 109 PHE A CA 1
ATOM 896 C C . PHE A 1 109 ? 1.462 -5.687 8.089 1.00 96.88 109 PHE A C 1
ATOM 898 O O . PHE A 1 109 ? 1.122 -5.956 9.242 1.00 96.88 109 PHE A O 1
ATOM 905 N N . ILE A 1 110 ? 0.693 -5.945 7.030 1.00 95.12 110 ILE A N 1
ATOM 906 C CA . ILE A 1 110 ? -0.635 -6.559 7.127 1.00 95.12 110 ILE A CA 1
ATOM 907 C C . ILE A 1 110 ? -0.513 -8.031 7.534 1.00 95.12 110 ILE A C 1
ATOM 909 O O . ILE A 1 110 ? -1.081 -8.449 8.541 1.00 95.12 110 ILE A O 1
ATOM 913 N N . ASP A 1 111 ? 0.231 -8.816 6.760 1.00 96.00 111 ASP A N 1
ATOM 914 C CA . ASP A 1 111 ? 0.458 -10.235 6.989 1.00 96.00 111 ASP A CA 1
ATOM 915 C C . ASP A 1 111 ? 1.724 -10.722 6.256 1.00 96.00 111 ASP A C 1
ATOM 917 O O . ASP A 1 111 ? 1.750 -10.719 5.024 1.00 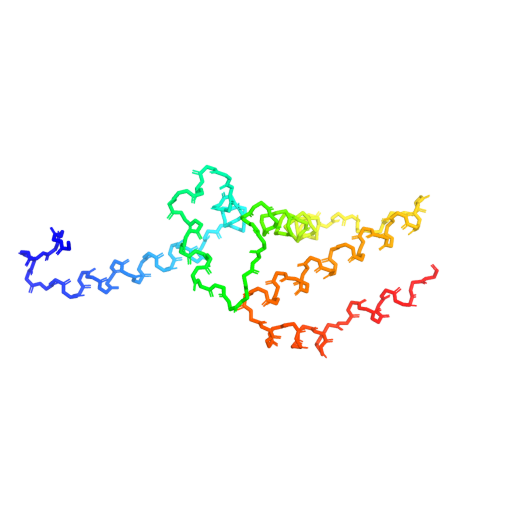96.00 111 ASP A O 1
ATOM 921 N N . PRO A 1 112 ? 2.754 -11.230 6.955 1.00 95.12 112 PRO A N 1
ATOM 922 C CA . PRO A 1 112 ? 3.933 -11.806 6.303 1.00 95.12 112 PRO A CA 1
ATOM 923 C C . PRO A 1 112 ? 3.606 -12.924 5.299 1.00 95.12 112 PRO A C 1
ATOM 925 O O . PRO A 1 112 ? 4.313 -13.088 4.307 1.00 95.12 112 PRO A O 1
ATOM 928 N N . HIS A 1 113 ? 2.508 -13.664 5.497 1.00 95.38 113 HIS A N 1
ATOM 929 C CA . HIS A 1 113 ? 2.066 -14.665 4.522 1.00 95.38 113 HIS A CA 1
ATOM 930 C C . HIS A 1 113 ? 1.563 -14.045 3.212 1.00 95.38 113 HIS A C 1
ATOM 932 O O . HIS A 1 113 ? 1.693 -14.670 2.160 1.00 95.38 113 HIS A O 1
ATOM 938 N N . ALA A 1 114 ? 1.042 -12.814 3.241 1.00 93.56 114 ALA A N 1
ATOM 939 C CA . ALA A 1 114 ? 0.611 -12.113 2.035 1.00 93.56 114 ALA A CA 1
ATOM 940 C C . ALA A 1 114 ? 1.800 -11.778 1.125 1.00 93.56 114 ALA A C 1
ATOM 942 O O . ALA A 1 114 ? 1.684 -11.902 -0.088 1.00 93.56 114 ALA A O 1
ATOM 943 N N . VAL A 1 115 ? 2.958 -11.428 1.694 1.00 94.50 115 VAL A N 1
ATOM 944 C CA . VAL A 1 115 ? 4.209 -11.190 0.946 1.00 94.50 115 VAL A CA 1
ATOM 945 C C . VAL A 1 115 ? 4.597 -12.428 0.142 1.00 94.50 115 VAL A C 1
ATOM 947 O O . VAL A 1 115 ? 4.860 -12.335 -1.055 1.00 94.50 115 VAL A O 1
ATOM 950 N N . ILE A 1 116 ? 4.616 -13.590 0.804 1.00 94.56 116 ILE A N 1
ATOM 951 C CA . ILE A 1 116 ? 4.972 -14.873 0.185 1.00 94.56 116 ILE A CA 1
ATOM 952 C C . ILE A 1 116 ? 3.990 -15.175 -0.945 1.00 94.56 116 ILE A C 1
ATOM 954 O O . ILE A 1 116 ? 4.397 -15.371 -2.086 1.00 94.56 116 ILE A O 1
ATOM 958 N N . TRP A 1 117 ? 2.691 -15.093 -0.653 1.00 95.94 117 TRP A N 1
ATOM 959 C CA . TRP A 1 117 ? 1.656 -15.350 -1.645 1.00 95.94 117 TRP A CA 1
ATOM 960 C C . TRP A 1 117 ? 1.754 -14.410 -2.857 1.00 95.94 117 TRP A C 1
ATOM 962 O O . TRP A 1 117 ? 1.663 -14.871 -3.992 1.00 95.94 117 TRP A O 1
ATOM 972 N N . ILE A 1 118 ? 1.992 -13.109 -2.650 1.00 93.88 118 ILE A N 1
ATOM 973 C CA . ILE A 1 118 ? 2.166 -12.140 -3.744 1.00 93.88 118 ILE A CA 1
ATOM 974 C C . ILE A 1 118 ? 3.375 -12.510 -4.601 1.00 93.88 118 ILE A C 1
ATOM 976 O O . ILE A 1 118 ? 3.268 -12.500 -5.825 1.00 93.88 118 ILE A O 1
ATOM 980 N N . LYS A 1 119 ? 4.516 -12.847 -3.989 1.00 91.62 119 LYS A N 1
ATOM 981 C CA . LYS A 1 119 ? 5.727 -13.234 -4.728 1.00 91.62 119 LYS A CA 1
ATOM 982 C C . LYS A 1 119 ? 5.505 -14.485 -5.572 1.00 91.62 119 LYS A C 1
ATOM 984 O O . LYS A 1 119 ? 5.890 -14.490 -6.736 1.00 91.62 119 LYS A O 1
ATOM 989 N N . ASP A 1 120 ? 4.833 -15.486 -5.015 1.00 93.56 120 ASP A N 1
ATOM 990 C CA . ASP A 1 120 ? 4.609 -16.769 -5.686 1.00 93.56 120 ASP A CA 1
ATOM 991 C C . ASP A 1 120 ? 3.584 -16.676 -6.829 1.00 93.56 120 ASP A C 1
ATOM 993 O O . ASP A 1 120 ? 3.619 -17.476 -7.763 1.00 93.56 120 ASP A O 1
ATOM 997 N N . ASN A 1 121 ? 2.672 -15.698 -6.781 1.00 94.88 121 ASN A N 1
ATOM 998 C CA . ASN A 1 121 ? 1.580 -15.561 -7.753 1.00 94.88 121 ASN A CA 1
ATOM 999 C C . ASN A 1 121 ? 1.751 -14.376 -8.721 1.00 94.88 121 ASN A C 1
ATOM 1001 O O . ASN A 1 121 ? 1.017 -14.268 -9.707 1.00 94.88 121 ASN A O 1
ATOM 1005 N N . SER A 1 122 ? 2.698 -13.468 -8.473 1.00 91.19 122 SER A N 1
ATOM 1006 C CA . SER A 1 122 ? 2.900 -12.288 -9.315 1.00 91.19 122 SER A CA 1
ATOM 1007 C C . SER A 1 122 ? 3.705 -12.609 -10.571 1.00 91.19 122 SER A C 1
ATOM 1009 O O . SER A 1 122 ? 4.824 -13.111 -10.525 1.00 91.19 122 SER A O 1
ATOM 1011 N N . ARG A 1 123 ? 3.162 -12.217 -11.726 1.00 91.19 123 ARG A N 1
ATOM 1012 C CA . ARG A 1 123 ? 3.853 -12.283 -13.026 1.00 91.19 123 ARG A CA 1
ATOM 1013 C C . ARG A 1 123 ? 4.676 -11.028 -13.330 1.00 91.19 123 ARG A C 1
ATOM 1015 O O . ARG A 1 123 ? 5.423 -11.018 -14.307 1.00 91.19 123 ARG A O 1
ATOM 1022 N N . VAL A 1 124 ? 4.540 -9.975 -12.518 1.00 87.44 124 VAL A N 1
ATOM 1023 C CA . VAL A 1 124 ? 5.157 -8.661 -12.765 1.00 87.44 124 VAL A CA 1
ATOM 1024 C C . VAL A 1 124 ? 6.686 -8.745 -12.862 1.00 87.44 124 VAL A C 1
ATOM 1026 O O . VAL A 1 124 ? 7.214 -8.214 -13.839 1.00 87.44 124 VAL A O 1
ATOM 1029 N N . PRO A 1 125 ? 7.418 -9.439 -11.964 1.00 85.88 125 PRO A N 1
ATOM 1030 C CA . PRO A 1 125 ? 8.877 -9.529 -12.071 1.00 85.88 125 PRO A CA 1
ATOM 1031 C C . PRO A 1 125 ? 9.342 -10.167 -13.387 1.00 85.88 125 PRO A C 1
ATOM 1033 O O . PRO A 1 125 ? 10.229 -9.640 -14.054 1.00 85.88 125 PRO A O 1
ATOM 1036 N N . ALA A 1 126 ? 8.689 -11.256 -13.807 1.00 87.94 126 ALA A N 1
ATOM 1037 C CA . ALA A 1 126 ? 9.007 -11.939 -15.060 1.00 87.94 126 ALA A CA 1
ATOM 1038 C C . ALA A 1 126 ? 8.722 -11.057 -16.286 1.00 87.94 126 ALA A C 1
ATOM 1040 O O . ALA A 1 126 ? 9.522 -11.024 -17.217 1.00 87.94 126 ALA A O 1
ATOM 1041 N N . MET A 1 127 ? 7.617 -10.303 -16.278 1.00 87.81 127 MET A N 1
ATOM 1042 C CA . MET A 1 127 ? 7.299 -9.356 -17.352 1.00 87.81 127 MET A CA 1
ATOM 1043 C C . MET A 1 127 ? 8.293 -8.192 -17.411 1.00 87.81 127 MET A C 1
ATOM 1045 O O . MET A 1 127 ? 8.686 -7.781 -18.499 1.00 87.81 127 MET A O 1
ATOM 1049 N N . ARG A 1 128 ? 8.737 -7.679 -16.257 1.00 84.12 128 ARG A N 1
ATOM 1050 C CA . ARG A 1 128 ? 9.751 -6.615 -16.191 1.00 84.12 128 ARG A CA 1
ATOM 1051 C C . ARG A 1 128 ? 11.100 -7.074 -16.746 1.00 84.12 128 ARG A C 1
ATOM 1053 O O . ARG A 1 128 ? 11.752 -6.295 -17.430 1.00 84.12 128 ARG A O 1
ATOM 1060 N N . ALA A 1 129 ? 11.488 -8.327 -16.505 1.00 84.38 129 ALA A N 1
ATOM 1061 C CA . ALA A 1 129 ? 12.731 -8.902 -17.028 1.00 84.38 129 ALA A CA 1
ATOM 1062 C C . ALA A 1 129 ? 12.726 -9.107 -18.555 1.00 84.38 129 ALA A C 1
ATOM 1064 O O . ALA A 1 129 ? 13.786 -9.215 -19.160 1.00 84.38 129 ALA A O 1
ATOM 1065 N N . GLN A 1 130 ? 11.546 -9.164 -19.178 1.00 84.19 130 GLN A N 1
ATOM 1066 C CA . GLN A 1 130 ? 11.381 -9.305 -20.632 1.00 84.19 130 GLN A CA 1
ATOM 1067 C C . GLN A 1 130 ? 11.364 -7.961 -21.367 1.00 84.19 130 GLN A C 1
ATOM 1069 O O . GLN A 1 130 ? 11.147 -7.927 -22.579 1.00 84.19 130 GLN A O 1
ATOM 1074 N N . ARG A 1 131 ? 11.538 -6.848 -20.648 1.00 70.25 131 ARG A N 1
ATOM 1075 C CA . ARG A 1 131 ? 11.547 -5.528 -21.261 1.00 70.25 131 ARG A CA 1
ATOM 1076 C C . ARG A 1 131 ? 12.796 -5.368 -22.154 1.00 70.25 131 ARG A C 1
ATOM 1078 O O . ARG A 1 131 ? 13.889 -5.610 -21.644 1.00 70.25 131 ARG A O 1
ATOM 1085 N N . PRO A 1 132 ? 12.634 -4.981 -23.436 1.00 61.56 132 PRO A N 1
ATOM 1086 C CA . PRO A 1 132 ? 13.747 -4.717 -24.352 1.00 61.56 132 PRO A CA 1
ATOM 1087 C C . PRO A 1 132 ? 14.644 -3.561 -23.908 1.00 61.56 132 PRO A C 1
ATOM 1089 O O . PRO A 1 132 ? 14.111 -2.611 -23.284 1.00 61.56 132 PRO A O 1
#

Sequence (132 aa):
MSRYADHPAPEALYLWNTRLTKIYLAELSFDFWRFLLSSHYQASIWPQVEKALKQKPNSRQQFEALVVIVYEMRNRCSHHESIVQQRDIACEVAHLDSVDSAIQMVANFIDPHAVIWIKDNSRVPAMRAQRP

pLDDT: mean 85.98, std 10.57, range [49.19, 97.0]

Foldseek 3Di:
DDPQPPPPCSPVVVVVVVVVVVVVVVPDDPVVVLCCLDPVNCPPRVVVVQVQWPDHDPDSVVLSVLVVLLVVVVVCVVVVHDLDDPPDPPVSVVSVVSNLVSVLVNLVRNPPVSNVVCVVPDCVVVVVVPDD

Secondary structure (DSSP, 8-state):
--SSTTSS-HHHHHHHHHHHHHHHHHTS-HHHHHHTTSGGGTTTTHHHHHHH-SS--S-HHHHHHHHHHHHHHHHHHHTT--S--TT-HHHHHHHHHHHHHHHHHHHHHH-HHHHHHHHHH--HHHHHHT--